Protein AF-A0A949BKX8-F1 (afdb_monomer)

pLDDT: mean 78.56, std 20.04, range [38.5, 97.44]

Solvent-accessible surface area (backbone atoms only — not comparable to full-atom values): 6528 Å² total; per-residue (Å²): 137,88,88,82,89,83,88,87,82,89,77,82,84,88,69,81,81,71,75,83,69,77,63,70,63,66,54,53,51,52,52,52,54,50,51,43,50,53,50,46,52,52,52,55,65,48,50,59,60,52,52,51,51,48,52,52,46,52,53,52,50,75,75,47,60,88,86,38,70,68,39,55,57,45,52,54,49,47,51,51,51,50,54,50,52,51,50,49,53,51,50,49,53,49,44,53,51,51,52,50,56,53,54,64,77,72,107

Mean predicted aligned error: 13.25 Å

Radius of gyration: 32.04 Å; Cα contacts (8 Å, |Δi|>4): 34; chains: 1; bounding box: 101×28×71 Å

Foldseek 3Di:
DDDDDDDDDDDDPPDDPPPPDPPPPVVVLVVVLVVLVVQLVVLVVVVVVLVVVLVVLVVVLVVDDPPDPVNVVSVVVNVVSVVVNVVSVVSNVVSVVVNVVSVVVVD

Nearest PDB structures (foldseek):
  5wkq-assembly1_A  TM=8.638E-01  e=2.095E+00  Shigella flexneri
  3u0c-assembly2_B  TM=9.020E-01  e=4.186E+00  Shigella flexneri
  3u0c-assembly1_A  TM=8.805E-01  e=5.735E+00  Shigella flexneri
  2f1m-assembly1_B  TM=5.293E-01  e=1.734E+00  Escherichia coli

Structure (mmCIF, N/CA/C/O backbone):
data_AF-A0A949BKX8-F1
#
_entry.id   AF-A0A949BKX8-F1
#
loop_
_atom_site.group_PDB
_atom_site.id
_atom_site.type_symbol
_atom_site.label_atom_id
_atom_site.label_alt_id
_atom_site.label_comp_id
_atom_site.label_asym_id
_atom_site.label_entity_id
_atom_site.label_seq_id
_atom_site.pdbx_PDB_ins_code
_atom_site.Cartn_x
_atom_site.Cartn_y
_atom_site.Cartn_z
_atom_site.occupancy
_atom_site.B_iso_or_equiv
_atom_site.auth_seq_id
_atom_site.auth_comp_id
_atom_site.auth_asym_id
_atom_site.auth_atom_id
_atom_site.pdbx_PDB_model_num
ATOM 1 N N . MET A 1 1 ? 84.417 -21.335 -46.058 1.00 39.47 1 MET A N 1
ATOM 2 C CA . MET A 1 1 ? 84.850 -19.997 -45.605 1.00 39.47 1 MET A CA 1
ATOM 3 C C . MET A 1 1 ? 83.592 -19.205 -45.277 1.00 39.47 1 MET A C 1
ATOM 5 O O . MET A 1 1 ? 82.758 -19.015 -46.148 1.00 39.47 1 MET A O 1
ATOM 9 N N . ILE A 1 2 ? 83.392 -18.921 -43.992 1.00 40.31 2 ILE A N 1
ATOM 10 C CA . ILE A 1 2 ? 82.218 -18.261 -43.401 1.00 40.31 2 ILE A CA 1
ATOM 11 C C . ILE A 1 2 ? 82.345 -16.751 -43.614 1.00 40.31 2 ILE A C 1
ATOM 13 O O . ILE A 1 2 ? 83.438 -16.252 -43.380 1.00 40.31 2 ILE A O 1
ATOM 17 N N . GLN A 1 3 ? 81.254 -16.040 -43.928 1.00 39.03 3 GLN A N 1
ATOM 18 C CA . GLN A 1 3 ? 80.877 -14.792 -43.244 1.00 39.03 3 GLN A CA 1
ATOM 19 C C . GLN A 1 3 ? 79.357 -14.587 -43.278 1.00 39.03 3 GLN A C 1
ATOM 21 O O . GLN A 1 3 ? 78.656 -15.031 -44.181 1.00 39.03 3 GLN A O 1
ATOM 26 N N . SER A 1 4 ? 78.874 -13.994 -42.194 1.00 38.50 4 SER A N 1
ATOM 27 C CA . SER A 1 4 ? 77.528 -14.052 -41.636 1.00 38.50 4 SER A CA 1
ATOM 28 C C . SER A 1 4 ? 76.973 -12.630 -41.475 1.00 38.50 4 SER A C 1
ATOM 30 O O . SER A 1 4 ? 77.754 -11.686 -41.405 1.00 38.50 4 SER A O 1
ATOM 32 N N . LYS A 1 5 ? 75.650 -12.540 -41.269 1.00 43.62 5 LYS A N 1
ATOM 33 C CA . LYS A 1 5 ? 74.840 -11.401 -40.766 1.00 43.62 5 LYS A CA 1
ATOM 34 C C . LYS A 1 5 ? 74.343 -10.334 -41.756 1.00 43.62 5 LYS A C 1
ATOM 36 O O . LYS A 1 5 ? 75.061 -9.410 -42.104 1.00 43.62 5 LYS A O 1
ATOM 41 N N . ALA A 1 6 ? 73.033 -10.385 -42.013 1.00 44.84 6 ALA A N 1
ATOM 42 C CA . ALA A 1 6 ? 72.024 -9.398 -41.567 1.00 44.84 6 ALA A CA 1
ATOM 43 C C . ALA A 1 6 ? 70.631 -9.909 -42.021 1.00 44.84 6 ALA A C 1
ATOM 45 O O . ALA A 1 6 ? 70.345 -9.946 -43.209 1.00 44.84 6 ALA A O 1
ATOM 46 N N . LEU A 1 7 ? 69.868 -10.639 -41.199 1.00 40.56 7 LEU A N 1
ATOM 47 C CA . LEU A 1 7 ? 68.849 -10.168 -40.240 1.00 40.56 7 LEU A CA 1
ATOM 48 C C . LEU A 1 7 ? 67.780 -9.194 -40.806 1.00 40.56 7 LEU A C 1
ATOM 50 O O . LEU A 1 7 ? 67.998 -7.994 -40.881 1.00 40.56 7 LEU A O 1
ATOM 54 N N . ILE A 1 8 ? 66.581 -9.773 -40.996 1.00 40.75 8 ILE A N 1
ATOM 55 C CA . ILE A 1 8 ? 65.268 -9.341 -40.459 1.00 40.75 8 ILE A CA 1
ATOM 56 C C . ILE A 1 8 ? 64.247 -8.643 -41.391 1.00 40.75 8 ILE A C 1
ATOM 58 O O . ILE A 1 8 ? 64.406 -7.517 -41.838 1.00 40.75 8 ILE A O 1
ATOM 62 N N . SER A 1 9 ? 63.088 -9.321 -41.453 1.00 41.03 9 SER A N 1
ATOM 63 C CA . SER A 1 9 ? 61.705 -8.810 -41.478 1.00 41.03 9 SER A CA 1
ATOM 64 C C . SER A 1 9 ? 61.126 -8.247 -42.773 1.00 41.03 9 SER A C 1
ATOM 66 O O . SER A 1 9 ? 61.157 -7.045 -43.024 1.00 41.03 9 SER A O 1
ATOM 68 N N . LYS A 1 10 ? 60.320 -9.089 -43.429 1.00 45.62 10 LYS A N 1
ATOM 69 C CA . LYS A 1 10 ? 58.981 -8.680 -43.879 1.00 45.62 10 LYS A CA 1
ATOM 70 C C . LYS A 1 10 ? 57.954 -9.723 -43.437 1.00 45.62 10 LYS A C 1
ATOM 72 O O . LYS A 1 10 ? 57.469 -10.515 -44.236 1.00 45.62 10 LYS A O 1
ATOM 77 N N . VAL A 1 11 ? 57.666 -9.745 -42.133 1.00 46.12 11 VAL A N 1
ATOM 78 C CA . VAL A 1 11 ? 56.462 -10.401 -41.612 1.00 46.12 11 VAL A CA 1
ATOM 79 C C . VAL A 1 11 ? 55.317 -9.394 -41.689 1.00 46.12 11 VAL A C 1
ATOM 81 O O . VAL A 1 11 ? 55.389 -8.288 -41.163 1.00 46.12 11 VAL A O 1
ATOM 84 N N . ASN A 1 12 ? 54.298 -9.817 -42.418 1.00 50.19 12 ASN A N 1
ATOM 85 C CA . ASN A 1 12 ? 52.990 -9.222 -42.638 1.00 50.19 12 ASN A CA 1
ATOM 86 C C . ASN A 1 12 ? 52.363 -8.581 -41.370 1.00 50.19 12 ASN A C 1
ATOM 88 O O . ASN A 1 12 ? 52.218 -9.290 -40.372 1.00 50.19 12 ASN A O 1
ATOM 92 N N . PRO A 1 13 ? 51.933 -7.300 -41.382 1.00 44.53 13 PRO A N 1
ATOM 93 C CA . PRO A 1 13 ? 51.189 -6.706 -40.279 1.00 44.53 13 PRO A CA 1
ATOM 94 C C . PRO A 1 13 ? 49.684 -6.593 -40.576 1.00 44.53 13 PRO A C 1
ATOM 96 O O . PRO A 1 13 ? 49.048 -5.634 -40.154 1.00 44.53 13 PRO A O 1
ATOM 99 N N . GLU A 1 14 ? 49.067 -7.568 -41.245 1.00 43.44 14 GLU A N 1
ATOM 100 C CA . GLU A 1 14 ? 47.616 -7.770 -41.130 1.00 43.44 14 GLU A CA 1
ATOM 101 C C . GLU A 1 14 ? 47.304 -8.701 -39.954 1.00 43.44 14 GLU A C 1
ATOM 103 O O . GLU A 1 14 ? 46.944 -9.864 -40.119 1.00 43.44 14 GLU A O 1
ATOM 108 N N . ASN A 1 15 ? 47.457 -8.211 -38.723 1.00 45.09 15 ASN A N 1
ATOM 109 C CA . ASN A 1 15 ? 46.886 -8.916 -37.580 1.00 45.09 15 ASN A CA 1
ATOM 110 C C . ASN A 1 15 ? 46.347 -7.948 -36.526 1.00 45.09 15 ASN A C 1
ATOM 112 O O . ASN A 1 15 ? 47.054 -7.463 -35.647 1.00 45.09 15 ASN A O 1
ATOM 116 N N . LYS A 1 16 ? 45.044 -7.682 -36.667 1.00 47.22 16 LYS A N 1
ATOM 117 C CA . LYS A 1 16 ? 44.062 -7.484 -35.594 1.00 47.22 16 LYS A CA 1
ATOM 118 C C . LYS A 1 16 ? 44.603 -6.802 -34.334 1.00 47.22 16 LYS A C 1
ATOM 120 O O . LYS A 1 16 ? 44.707 -7.418 -33.273 1.00 47.22 16 LYS A O 1
ATOM 125 N N . ARG A 1 17 ? 44.739 -5.475 -34.384 1.00 42.91 17 ARG A N 1
ATOM 126 C CA . ARG A 1 17 ? 44.441 -4.669 -33.194 1.00 42.91 17 ARG A CA 1
ATOM 127 C C . ARG A 1 17 ? 42.938 -4.772 -32.943 1.00 42.91 17 ARG A C 1
ATOM 129 O O . ARG A 1 17 ? 42.164 -3.939 -33.399 1.00 42.91 17 ARG A O 1
ATOM 136 N N . LYS A 1 18 ? 42.523 -5.837 -32.246 1.00 47.88 18 LYS A N 1
ATOM 137 C CA . LYS A 1 18 ? 41.252 -5.841 -31.522 1.00 47.88 18 LYS A CA 1
ATOM 138 C C . LYS A 1 18 ? 41.299 -4.618 -30.618 1.00 47.88 18 LYS A C 1
ATOM 140 O O . LYS A 1 18 ? 42.096 -4.560 -29.687 1.00 47.88 18 LYS A O 1
ATOM 145 N N . SER A 1 19 ? 40.497 -3.624 -30.967 1.00 46.62 19 SER A N 1
ATOM 146 C CA . SER A 1 19 ? 40.165 -2.503 -30.109 1.00 46.62 19 SER A CA 1
ATOM 147 C C . SER A 1 19 ? 39.847 -3.048 -28.720 1.00 46.62 19 SER A C 1
ATOM 149 O O . SER A 1 19 ? 38.918 -3.846 -28.569 1.00 46.62 19 SER A O 1
ATOM 151 N N . ASN A 1 20 ? 40.628 -2.639 -27.722 1.00 46.88 20 ASN A N 1
ATOM 152 C CA . ASN A 1 20 ? 40.247 -2.754 -26.323 1.00 46.88 20 ASN A CA 1
ATOM 153 C C . ASN A 1 20 ? 38.990 -1.901 -26.137 1.00 46.88 20 ASN A C 1
ATOM 155 O O . ASN A 1 20 ? 39.065 -0.714 -25.833 1.00 46.88 20 ASN A O 1
ATOM 159 N N . VAL A 1 21 ? 37.828 -2.499 -26.399 1.00 51.91 21 VAL A N 1
ATOM 160 C CA . VAL A 1 21 ? 36.541 -1.930 -26.027 1.00 51.91 21 VAL A CA 1
ATOM 161 C C . VAL A 1 21 ? 36.516 -1.946 -24.508 1.00 51.91 21 VAL A C 1
ATOM 163 O O . VAL A 1 21 ? 36.620 -3.001 -23.883 1.00 51.91 21 VAL A O 1
ATOM 166 N N . SER A 1 22 ? 36.434 -0.756 -23.931 1.00 48.06 22 SER A N 1
ATOM 167 C CA . SER A 1 22 ? 36.252 -0.478 -22.514 1.00 48.06 22 SER A CA 1
ATOM 168 C C . SER A 1 22 ? 35.041 -1.243 -21.963 1.00 48.06 22 SER A C 1
ATOM 170 O O . SER A 1 22 ? 33.909 -0.769 -21.934 1.00 48.06 22 SER A O 1
ATOM 172 N N . SER A 1 23 ? 35.277 -2.462 -21.484 1.00 52.19 23 SER A N 1
ATOM 173 C CA . SER A 1 23 ? 34.261 -3.340 -20.892 1.00 52.19 23 SER A CA 1
ATOM 174 C C . SER A 1 23 ? 33.768 -2.868 -19.514 1.00 52.19 23 SER A C 1
ATOM 176 O O . SER A 1 23 ? 32.823 -3.441 -18.974 1.00 52.19 23 SER A O 1
ATOM 178 N N . GLY A 1 24 ? 34.352 -1.797 -18.959 1.00 49.97 24 GLY A N 1
ATOM 179 C CA . GLY A 1 24 ? 34.021 -1.263 -17.633 1.00 49.97 24 GLY A CA 1
ATOM 180 C C . GLY A 1 24 ? 32.612 -0.665 -17.511 1.00 49.97 24 GLY A C 1
ATOM 181 O O . GLY A 1 24 ? 31.956 -0.869 -16.492 1.00 49.97 24 GLY A O 1
ATOM 182 N N . GLY A 1 25 ? 32.104 0.008 -18.552 1.00 58.19 25 GLY A N 1
ATOM 183 C CA . GLY A 1 25 ? 30.799 0.690 -18.498 1.00 58.19 25 GLY A CA 1
ATOM 184 C C . GLY A 1 25 ? 29.589 -0.248 -18.606 1.00 58.19 25 GLY A C 1
ATOM 185 O O . GLY A 1 25 ? 28.591 -0.084 -17.905 1.00 58.19 25 GLY A O 1
ATOM 186 N N . THR A 1 26 ? 29.679 -1.296 -19.432 1.00 64.69 26 THR A N 1
ATOM 187 C CA . THR A 1 26 ? 28.536 -2.195 -19.703 1.00 64.69 26 THR A CA 1
ATOM 188 C C . THR A 1 26 ? 28.274 -3.205 -18.581 1.00 64.69 26 THR A C 1
ATOM 190 O O . THR A 1 26 ? 27.148 -3.688 -18.429 1.00 64.69 26 THR A O 1
ATOM 193 N N . GLY A 1 27 ? 29.299 -3.539 -17.789 1.00 71.50 27 GLY A N 1
ATOM 194 C CA . GLY A 1 27 ? 29.176 -4.415 -16.621 1.00 71.50 27 GLY A CA 1
ATOM 195 C C . GLY A 1 27 ? 28.480 -3.723 -15.448 1.00 71.50 27 GLY A C 1
ATOM 196 O O . GLY A 1 27 ? 27.551 -4.281 -14.863 1.00 71.50 27 GLY A O 1
ATOM 197 N N . GLN A 1 28 ? 28.873 -2.480 -15.153 1.00 72.25 28 GLN A N 1
ATOM 198 C CA . GLN A 1 28 ? 28.247 -1.674 -14.101 1.00 72.25 28 GLN A CA 1
ATOM 199 C C . GLN A 1 28 ? 26.783 -1.363 -14.429 1.00 72.25 28 GLN A C 1
ATOM 201 O O . GLN A 1 28 ? 25.912 -1.567 -13.585 1.00 72.25 28 GLN A O 1
ATOM 206 N N . TYR A 1 29 ? 26.492 -0.985 -15.676 1.00 72.56 29 TYR A N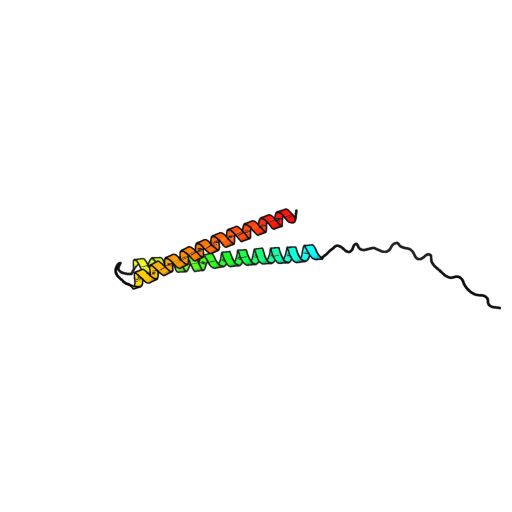 1
ATOM 207 C CA . TYR A 1 29 ? 25.126 -0.733 -16.129 1.00 72.56 29 TYR A CA 1
ATOM 208 C C . TYR A 1 29 ? 24.217 -1.967 -15.998 1.00 72.56 29 TYR A C 1
ATOM 210 O O . TYR A 1 29 ? 23.115 -1.878 -15.455 1.00 72.56 29 TYR A O 1
ATOM 218 N N . ARG A 1 30 ? 24.688 -3.152 -16.418 1.00 77.75 30 ARG A N 1
ATOM 219 C CA . ARG A 1 30 ? 23.930 -4.406 -16.249 1.00 77.75 30 ARG A CA 1
ATOM 220 C C . ARG A 1 30 ? 23.641 -4.718 -14.785 1.00 77.75 30 ARG A C 1
ATOM 222 O O . ARG A 1 30 ? 22.525 -5.123 -14.466 1.00 77.75 30 ARG A O 1
ATOM 229 N N . ARG A 1 31 ? 24.618 -4.499 -13.901 1.00 80.19 31 ARG A N 1
ATOM 230 C CA . ARG A 1 31 ? 24.442 -4.704 -12.461 1.00 80.19 31 ARG A CA 1
ATOM 231 C C . ARG A 1 31 ? 23.389 -3.755 -11.892 1.00 80.19 31 ARG A C 1
ATOM 233 O O . ARG A 1 31 ? 22.487 -4.211 -11.199 1.00 80.19 31 ARG A O 1
ATOM 240 N N . ILE A 1 32 ? 23.441 -2.471 -12.233 1.00 78.75 32 ILE A N 1
ATOM 241 C CA . ILE A 1 32 ? 22.467 -1.489 -11.742 1.00 78.75 32 ILE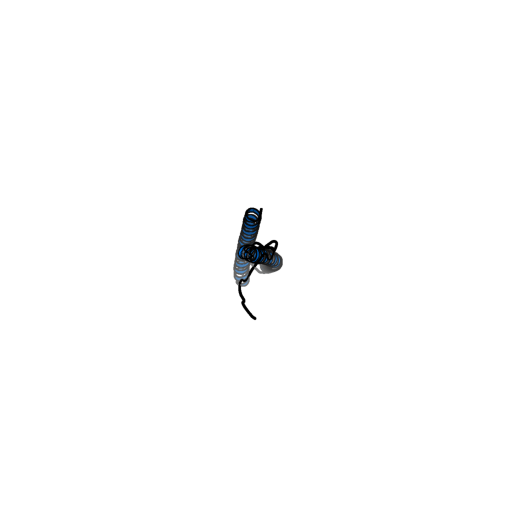 A CA 1
ATOM 242 C C . ILE A 1 32 ? 21.057 -1.794 -12.268 1.00 78.75 32 ILE A C 1
ATOM 244 O O . ILE A 1 32 ? 20.110 -1.829 -11.486 1.00 78.75 32 ILE A O 1
ATOM 248 N N . LYS A 1 33 ? 20.919 -2.137 -13.554 1.00 77.44 33 LYS A N 1
ATOM 249 C CA . LYS A 1 33 ? 19.639 -2.577 -14.130 1.00 77.44 33 LYS A CA 1
ATOM 250 C C . LYS A 1 33 ? 19.084 -3.820 -13.425 1.00 77.44 33 LYS A C 1
ATOM 252 O O . LYS A 1 33 ? 17.885 -3.890 -13.168 1.00 77.44 33 LYS A O 1
ATOM 257 N N . SER A 1 34 ? 19.942 -4.785 -13.078 1.00 82.25 34 SER A N 1
ATOM 258 C CA . SER A 1 34 ? 19.524 -5.972 -12.319 1.00 82.25 34 SER A CA 1
ATOM 259 C C . SER A 1 34 ? 19.034 -5.622 -10.910 1.00 82.25 34 SER A C 1
ATOM 261 O O . SER A 1 34 ? 17.997 -6.127 -10.494 1.00 82.25 34 SER A O 1
ATOM 263 N N . ILE A 1 35 ? 19.706 -4.695 -10.216 1.00 82.38 35 ILE A N 1
ATOM 264 C CA . ILE A 1 35 ? 19.295 -4.210 -8.889 1.00 82.38 35 ILE A CA 1
ATOM 265 C C . ILE A 1 35 ? 17.956 -3.470 -8.968 1.00 82.38 35 ILE A C 1
ATOM 267 O O . ILE A 1 35 ? 17.102 -3.677 -8.109 1.00 82.38 35 ILE A O 1
ATOM 271 N N . GLY A 1 36 ? 17.743 -2.652 -10.005 1.00 82.62 36 GLY A N 1
ATOM 272 C CA . GLY A 1 36 ? 16.474 -1.953 -10.227 1.00 82.62 36 GLY A CA 1
ATOM 273 C C . GLY A 1 36 ? 15.307 -2.919 -10.437 1.00 82.62 36 GLY A C 1
ATOM 274 O O . GLY A 1 36 ? 14.251 -2.752 -9.825 1.00 82.62 36 GLY A O 1
ATOM 275 N N . LYS A 1 37 ? 15.522 -3.979 -11.228 1.00 84.00 37 LYS A N 1
ATOM 276 C CA . LYS A 1 37 ? 14.518 -5.030 -11.428 1.00 84.00 37 LYS A CA 1
ATOM 277 C C . LYS A 1 37 ? 14.201 -5.769 -10.126 1.00 84.00 37 LYS A C 1
ATOM 279 O O . LYS A 1 37 ? 13.042 -5.816 -9.740 1.00 84.00 37 LYS A O 1
ATOM 284 N N . ILE A 1 38 ? 15.225 -6.251 -9.417 1.00 86.50 38 ILE A N 1
ATOM 285 C CA . ILE A 1 38 ? 15.053 -6.953 -8.133 1.00 86.50 38 ILE A CA 1
ATOM 286 C C . ILE A 1 38 ? 14.316 -6.069 -7.119 1.00 86.50 38 ILE A C 1
ATOM 288 O O . ILE A 1 38 ? 13.420 -6.540 -6.430 1.00 86.50 38 ILE A O 1
ATOM 292 N N . SER A 1 39 ? 14.664 -4.782 -7.047 1.00 86.00 39 SER A N 1
ATOM 293 C CA . SER A 1 39 ? 13.990 -3.830 -6.157 1.00 86.00 39 SER A CA 1
ATOM 294 C C . SER A 1 39 ? 12.510 -3.681 -6.503 1.00 86.00 39 SER A C 1
ATOM 296 O O . SER A 1 39 ? 11.679 -3.667 -5.605 1.00 86.00 39 SER A O 1
ATOM 298 N N . THR A 1 40 ? 12.177 -3.587 -7.793 1.00 87.06 40 THR A N 1
ATOM 299 C CA . THR A 1 40 ? 10.788 -3.439 -8.252 1.00 87.06 40 THR A CA 1
ATOM 300 C C . THR A 1 40 ? 9.967 -4.686 -7.939 1.00 87.06 40 THR A C 1
ATOM 302 O O . THR A 1 40 ? 8.865 -4.559 -7.411 1.00 87.06 40 THR A O 1
ATOM 305 N N . ASP A 1 41 ? 10.527 -5.870 -8.198 1.00 89.31 41 ASP A N 1
ATOM 306 C CA . ASP A 1 41 ? 9.882 -7.150 -7.897 1.00 89.31 41 ASP A CA 1
ATOM 307 C C . ASP A 1 41 ? 9.633 -7.275 -6.380 1.00 89.31 41 ASP A C 1
ATOM 309 O O . ASP A 1 41 ? 8.508 -7.519 -5.955 1.00 89.31 41 ASP A O 1
ATOM 313 N N . LEU A 1 42 ? 10.637 -6.961 -5.549 1.00 90.06 42 LEU A N 1
ATOM 314 C CA . LEU A 1 42 ? 10.517 -7.000 -4.087 1.00 90.06 42 LEU A CA 1
ATOM 315 C C . LEU A 1 42 ? 9.489 -5.995 -3.548 1.00 90.06 42 LEU A C 1
ATOM 317 O O . LEU A 1 42 ? 8.733 -6.312 -2.634 1.00 90.06 42 LEU A O 1
ATOM 321 N N . ILE A 1 43 ? 9.435 -4.780 -4.102 1.00 90.75 43 ILE A N 1
ATOM 322 C CA . ILE A 1 43 ? 8.406 -3.798 -3.732 1.00 90.75 43 ILE A CA 1
ATOM 323 C C . ILE A 1 43 ? 7.014 -4.309 -4.132 1.00 90.75 43 ILE A C 1
ATOM 325 O O . ILE A 1 43 ? 6.070 -4.164 -3.355 1.00 90.75 43 ILE A O 1
ATOM 329 N N . GLY A 1 44 ? 6.900 -4.933 -5.308 1.00 90.31 44 GLY A N 1
ATOM 330 C CA . GLY A 1 44 ? 5.696 -5.614 -5.783 1.00 90.31 44 GLY A CA 1
ATOM 331 C C . GLY A 1 44 ? 5.193 -6.660 -4.789 1.00 90.31 44 GLY A C 1
ATOM 332 O O . GLY A 1 44 ? 4.051 -6.579 -4.335 1.00 90.31 44 GLY A O 1
ATOM 333 N N . ASP A 1 45 ? 6.076 -7.574 -4.391 1.00 94.25 45 ASP A N 1
ATOM 334 C CA . ASP A 1 45 ? 5.777 -8.676 -3.470 1.00 94.25 45 ASP A CA 1
ATOM 335 C C . ASP A 1 45 ? 5.355 -8.192 -2.074 1.00 94.25 45 ASP A C 1
ATOM 337 O O . ASP A 1 45 ? 4.602 -8.873 -1.379 1.00 94.25 45 ASP A O 1
ATOM 341 N N . MET A 1 46 ? 5.793 -6.999 -1.661 1.00 94.38 46 MET A N 1
ATOM 342 C CA . MET A 1 46 ? 5.446 -6.412 -0.364 1.00 94.38 46 MET A CA 1
ATOM 343 C C . MET A 1 46 ? 4.045 -5.785 -0.318 1.00 94.38 46 MET A C 1
ATOM 345 O O . MET A 1 46 ? 3.483 -5.649 0.772 1.00 94.38 46 MET A O 1
ATOM 349 N N . TYR A 1 47 ? 3.440 -5.422 -1.455 1.00 92.06 47 TYR A N 1
ATOM 350 C CA . TYR A 1 47 ? 2.106 -4.806 -1.456 1.00 92.06 47 TYR A CA 1
ATOM 351 C C . TYR A 1 47 ? 1.022 -5.754 -0.936 1.00 92.06 47 TYR A C 1
ATOM 353 O O . TYR A 1 47 ? 0.207 -5.362 -0.101 1.00 92.06 47 TYR A O 1
ATOM 361 N N . THR A 1 48 ? 1.022 -7.004 -1.399 1.00 93.38 48 THR A N 1
ATOM 362 C CA . THR A 1 48 ? 0.019 -8.012 -1.028 1.00 93.38 48 THR A CA 1
ATOM 363 C C . THR A 1 48 ? -0.032 -8.314 0.477 1.00 93.38 48 THR A C 1
ATOM 365 O O . THR A 1 48 ? -1.130 -8.278 1.043 1.00 93.38 48 THR A O 1
ATOM 368 N N . PRO A 1 49 ? 1.088 -8.594 1.175 1.00 95.94 49 PRO A N 1
ATOM 369 C CA . PRO A 1 49 ? 1.051 -8.847 2.613 1.00 95.94 49 PRO A CA 1
ATOM 370 C C . PRO A 1 49 ? 0.643 -7.605 3.413 1.00 95.94 49 PRO A C 1
ATOM 372 O O . PRO A 1 49 ? -0.131 -7.731 4.360 1.00 95.94 49 PRO A O 1
ATOM 375 N N . ILE A 1 50 ? 1.084 -6.405 3.024 1.00 95.56 50 ILE A N 1
ATOM 376 C CA . ILE A 1 50 ? 0.694 -5.154 3.698 1.00 95.56 50 ILE A CA 1
ATOM 377 C C . ILE A 1 50 ? -0.806 -4.895 3.575 1.00 95.56 50 ILE A C 1
ATOM 379 O O . ILE A 1 50 ? -1.453 -4.554 4.567 1.00 95.56 50 ILE A O 1
ATOM 383 N N . ASP A 1 51 ? -1.370 -5.097 2.384 1.00 94.06 51 ASP A N 1
ATOM 384 C CA . ASP A 1 51 ? -2.809 -4.965 2.169 1.00 94.06 51 ASP A CA 1
ATOM 385 C C . ASP A 1 51 ? -3.598 -5.997 2.989 1.00 94.06 51 ASP A C 1
ATOM 387 O O . ASP A 1 51 ? -4.562 -5.657 3.679 1.00 94.06 51 ASP A O 1
ATOM 391 N N . SER A 1 52 ? -3.120 -7.244 3.011 1.00 96.50 52 SER A N 1
ATOM 392 C CA . SER A 1 52 ? -3.723 -8.324 3.797 1.00 96.50 52 SER A CA 1
ATOM 393 C C . SER A 1 52 ? -3.746 -7.993 5.293 1.00 96.50 52 SER A C 1
ATOM 395 O O . SER A 1 52 ? -4.792 -8.097 5.936 1.00 96.50 52 SER A O 1
ATOM 397 N N . VAL A 1 53 ? -2.623 -7.528 5.851 1.00 96.94 53 VAL A N 1
ATOM 398 C CA . VAL A 1 53 ? -2.532 -7.114 7.261 1.00 96.94 53 VAL A CA 1
ATOM 399 C C . VAL A 1 53 ? -3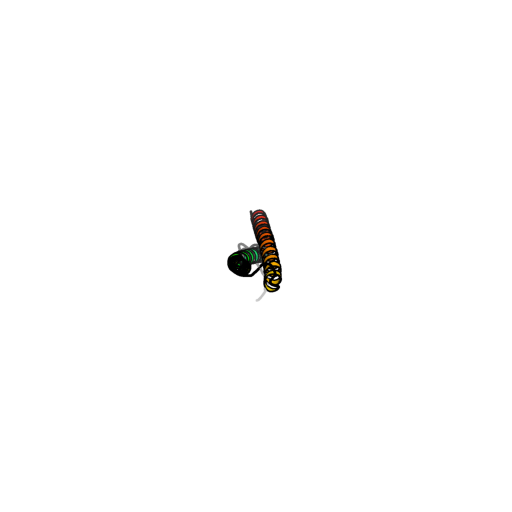.464 -5.936 7.546 1.00 96.94 53 VAL A C 1
ATOM 401 O O . VAL A 1 53 ? -4.210 -5.973 8.523 1.00 96.94 53 VAL A O 1
ATOM 404 N N . ASN A 1 54 ? -3.491 -4.917 6.681 1.00 96.19 54 ASN A N 1
ATOM 405 C CA . ASN A 1 54 ? -4.408 -3.786 6.826 1.00 96.19 54 ASN A CA 1
ATOM 406 C C . ASN A 1 54 ? -5.875 -4.249 6.858 1.00 96.19 54 ASN A C 1
ATOM 408 O O . ASN A 1 54 ? -6.660 -3.784 7.685 1.00 96.19 54 ASN A O 1
ATOM 412 N N . ARG A 1 55 ? -6.253 -5.197 5.992 1.00 96.31 55 ARG A N 1
ATOM 413 C CA . ARG A 1 55 ? -7.602 -5.773 5.964 1.00 96.31 55 ARG A CA 1
ATOM 414 C C . ARG A 1 55 ? -7.945 -6.491 7.269 1.00 96.31 55 ARG A C 1
ATOM 416 O O . ARG A 1 55 ? -9.019 -6.242 7.813 1.00 96.31 55 ARG A O 1
ATOM 423 N N . PHE A 1 56 ? -7.045 -7.319 7.799 1.00 97.12 56 PHE A N 1
ATOM 424 C CA . PHE A 1 56 ? -7.262 -7.994 9.083 1.00 97.12 56 PHE A CA 1
ATOM 425 C C . PHE A 1 56 ? -7.357 -7.017 10.256 1.00 97.12 56 PHE A C 1
ATOM 427 O O . PHE A 1 56 ? -8.239 -7.173 11.097 1.00 97.12 56 PHE A O 1
ATOM 434 N N . ILE A 1 57 ? -6.528 -5.969 10.285 1.00 96.81 57 ILE A N 1
ATOM 435 C CA . ILE A 1 57 ? -6.617 -4.920 11.309 1.00 96.81 57 ILE A CA 1
ATOM 436 C C . ILE A 1 57 ? -7.971 -4.206 11.237 1.00 96.81 57 ILE A C 1
ATOM 438 O O . ILE A 1 57 ? -8.605 -3.986 12.266 1.0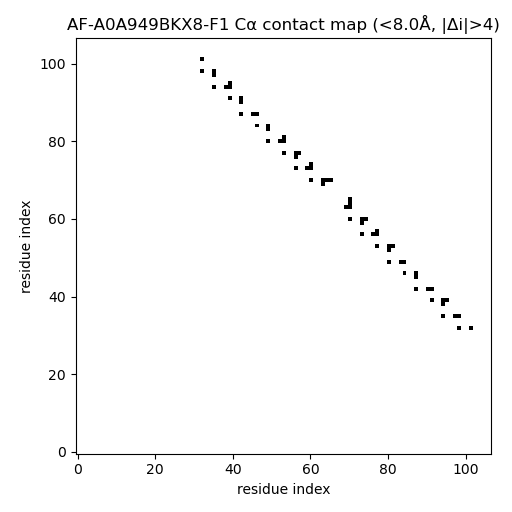0 96.81 57 ILE A O 1
ATOM 442 N N . ASN A 1 58 ? -8.449 -3.872 10.035 1.00 95.50 58 ASN A N 1
ATOM 443 C CA . ASN A 1 58 ? -9.761 -3.244 9.871 1.00 95.50 58 ASN A CA 1
ATOM 444 C C . ASN A 1 58 ? -10.889 -4.143 10.386 1.00 95.50 58 ASN A C 1
ATOM 446 O O . ASN A 1 58 ? -11.746 -3.667 11.125 1.00 95.50 58 ASN A O 1
ATOM 450 N N . LEU A 1 59 ? -10.863 -5.434 10.046 1.00 96.25 59 LEU A N 1
ATOM 451 C CA . LEU A 1 59 ? -11.833 -6.403 10.561 1.00 96.25 59 LEU A CA 1
ATOM 452 C C . LEU A 1 59 ? -11.783 -6.484 12.091 1.00 96.25 59 LEU A C 1
ATOM 454 O O . LEU A 1 59 ? -12.827 -6.408 12.729 1.00 96.25 59 LEU A O 1
ATOM 458 N N . ALA A 1 60 ? -10.588 -6.547 12.681 1.00 95.44 60 ALA A N 1
ATOM 459 C CA . ALA A 1 60 ? -10.426 -6.574 14.131 1.00 95.44 60 ALA A CA 1
ATOM 460 C C . ALA A 1 60 ? -11.013 -5.318 14.800 1.00 95.44 60 ALA A C 1
ATOM 462 O O . ALA A 1 60 ? -11.765 -5.432 15.766 1.00 95.44 60 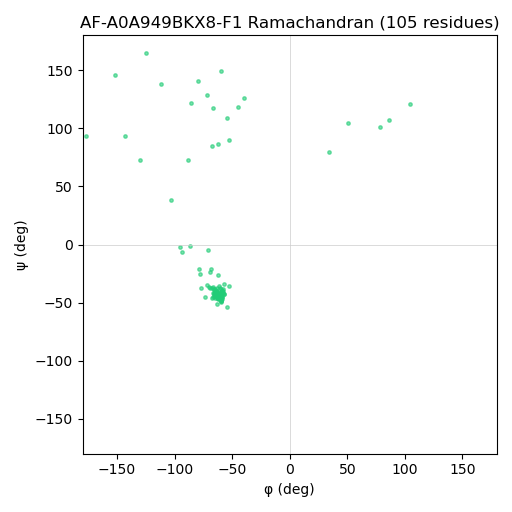ALA A O 1
ATOM 463 N N . ILE A 1 61 ? -10.756 -4.125 14.249 1.00 95.31 61 ILE A N 1
ATOM 464 C CA . ILE A 1 61 ? -11.320 -2.861 14.756 1.00 95.31 61 ILE A CA 1
ATOM 465 C C . ILE A 1 61 ? -12.853 -2.881 14.724 1.00 95.31 61 ILE A C 1
ATOM 467 O O . ILE A 1 61 ? -13.476 -2.384 15.657 1.00 95.31 61 ILE A O 1
ATOM 471 N N . HIS A 1 62 ? -13.466 -3.462 13.687 1.00 94.06 62 HIS A N 1
ATOM 472 C CA . HIS A 1 62 ? -14.926 -3.566 13.582 1.00 94.06 62 HIS A CA 1
ATOM 473 C C . HIS A 1 62 ? -15.555 -4.515 14.611 1.00 94.06 62 HIS A C 1
ATOM 475 O O . HIS A 1 62 ? -16.744 -4.399 14.887 1.00 94.06 62 HIS A O 1
ATOM 481 N N . THR A 1 63 ? -14.780 -5.445 15.174 1.00 93.94 63 THR A N 1
ATOM 482 C CA . THR A 1 63 ? -15.270 -6.431 16.155 1.00 93.94 63 THR A CA 1
ATOM 483 C C . THR A 1 63 ? -15.094 -6.006 17.612 1.00 93.94 63 THR A C 1
ATOM 485 O O . THR A 1 63 ? -15.559 -6.703 18.510 1.00 93.94 63 THR A O 1
ATOM 488 N N . ILE A 1 64 ? -14.414 -4.887 17.867 1.00 93.75 64 ILE A N 1
ATOM 489 C CA . ILE A 1 64 ? -14.023 -4.454 19.211 1.00 93.75 64 ILE A CA 1
ATOM 490 C C . ILE A 1 64 ? -14.798 -3.188 19.590 1.00 93.75 64 ILE A C 1
ATOM 492 O O . ILE A 1 64 ? -14.952 -2.280 18.775 1.00 93.75 64 ILE A O 1
ATOM 496 N N . GLY A 1 65 ? -15.266 -3.122 20.842 1.00 89.81 65 GLY A N 1
ATOM 497 C CA . GLY A 1 65 ? -15.960 -1.950 21.384 1.00 89.81 65 GLY A CA 1
ATOM 498 C C . GLY A 1 65 ? -15.100 -0.681 21.352 1.00 89.81 65 GLY A C 1
ATOM 499 O O . GLY A 1 65 ? -13.874 -0.748 21.450 1.00 89.81 65 GLY A O 1
ATOM 500 N N . GLU A 1 66 ? -15.739 0.482 21.209 1.00 85.44 66 GLU A N 1
ATOM 501 C CA . GLU A 1 66 ? -15.038 1.753 20.973 1.00 85.44 66 GLU A CA 1
ATOM 502 C C . GLU A 1 66 ? -14.089 2.155 22.109 1.00 85.44 66 GLU A C 1
ATOM 504 O O . GLU A 1 66 ? -12.990 2.639 21.831 1.00 85.44 66 GLU A O 1
ATOM 509 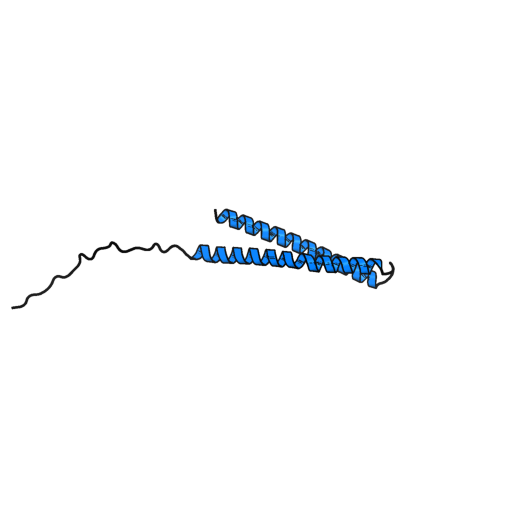N N . ASP A 1 67 ? -14.467 1.855 23.353 1.00 88.56 67 ASP A N 1
ATOM 510 C CA . ASP A 1 67 ? -13.710 2.197 24.564 1.00 88.56 67 ASP A CA 1
ATOM 511 C C . ASP A 1 67 ? -12.643 1.159 24.943 1.00 88.56 67 ASP A C 1
ATOM 513 O O . ASP A 1 67 ? -11.918 1.315 25.928 1.00 88.56 67 ASP A O 1
ATOM 517 N N . ALA A 1 68 ? -12.528 0.065 24.187 1.00 92.81 68 ALA A N 1
ATOM 518 C CA . ALA A 1 68 ? -11.561 -0.972 24.505 1.00 92.81 68 ALA A CA 1
ATOM 519 C C . ALA A 1 68 ? -10.135 -0.489 24.210 1.00 92.81 68 ALA A C 1
ATOM 521 O O . ALA A 1 68 ? -9.809 -0.109 23.084 1.00 92.81 68 ALA A O 1
ATOM 522 N N . GLN A 1 69 ? -9.237 -0.618 25.188 1.00 92.44 69 GLN A N 1
ATOM 523 C CA . GLN A 1 69 ? -7.814 -0.300 25.024 1.00 92.44 69 GLN A CA 1
ATOM 524 C C . GLN A 1 69 ? -7.183 -1.022 23.816 1.00 92.44 69 GLN A C 1
ATOM 526 O O . GLN A 1 69 ? -6.377 -0.446 23.088 1.00 92.44 69 GLN A O 1
ATOM 531 N N . THR A 1 70 ? -7.607 -2.257 23.530 1.00 93.38 70 THR A N 1
ATOM 532 C CA . THR A 1 70 ? -7.175 -3.026 22.351 1.00 93.38 70 THR A CA 1
ATOM 533 C C . THR A 1 70 ? -7.449 -2.296 21.036 1.00 93.38 70 THR A C 1
ATOM 535 O O . THR A 1 70 ? -6.650 -2.382 20.103 1.00 93.38 70 THR A O 1
ATOM 538 N N . ARG A 1 71 ? -8.543 -1.531 20.952 1.00 94.69 71 ARG A N 1
ATOM 539 C CA . ARG A 1 71 ? -8.877 -0.740 19.766 1.00 94.69 71 ARG A CA 1
ATOM 540 C C . ARG A 1 71 ? -7.851 0.360 19.519 1.00 94.69 71 ARG A C 1
ATOM 542 O O . ARG A 1 71 ? -7.490 0.584 18.367 1.00 94.69 71 ARG A O 1
ATOM 549 N N . HIS A 1 72 ? -7.340 0.996 20.574 1.00 94.06 72 HIS A N 1
ATOM 550 C CA . HIS A 1 72 ? -6.273 1.991 20.459 1.00 94.06 72 HIS A CA 1
ATOM 551 C C . HIS A 1 72 ? -5.013 1.381 19.832 1.00 94.06 72 HIS A C 1
ATOM 553 O O . HIS A 1 72 ? -4.507 1.901 18.839 1.00 94.06 72 HIS A O 1
ATOM 559 N N . PHE A 1 73 ? -4.564 0.222 20.327 1.00 95.31 73 PHE A N 1
ATOM 560 C CA . PHE A 1 73 ? -3.397 -0.473 19.769 1.00 95.31 73 PHE A CA 1
ATOM 561 C C . PHE A 1 73 ? -3.585 -0.863 18.297 1.00 95.31 73 PHE A C 1
ATOM 563 O O . PHE A 1 73 ? -2.655 -0.765 17.492 1.00 95.31 73 PHE A O 1
ATOM 570 N N . LEU A 1 74 ? -4.795 -1.275 17.910 1.00 96.38 74 LEU A N 1
ATOM 571 C CA . LEU A 1 74 ? -5.103 -1.591 16.515 1.00 96.38 74 LEU A CA 1
ATOM 572 C C . LEU A 1 74 ? -5.132 -0.348 15.621 1.00 96.38 74 LEU A C 1
ATOM 574 O O . LEU A 1 74 ? -4.694 -0.422 14.474 1.00 96.38 74 LEU A O 1
ATOM 578 N N . LEU A 1 75 ? -5.614 0.791 16.123 1.00 96.19 75 LEU A N 1
ATOM 579 C CA . LEU A 1 75 ? -5.583 2.058 15.392 1.00 96.19 75 LEU A CA 1
ATOM 580 C C . LEU A 1 75 ? -4.148 2.548 15.172 1.00 96.19 75 LEU A C 1
ATOM 582 O O . LEU A 1 75 ? -3.810 2.939 14.055 1.00 96.19 75 LEU A O 1
ATOM 586 N N . GLU A 1 76 ? -3.288 2.457 16.187 1.00 96.62 76 GLU A N 1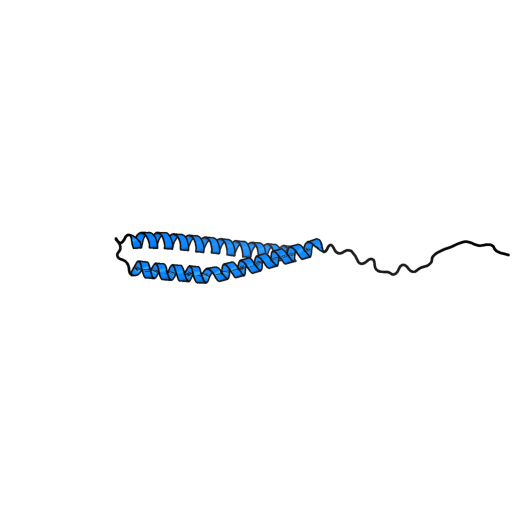
ATOM 587 C CA . GLU A 1 76 ? -1.859 2.756 16.039 1.00 96.62 76 GLU A CA 1
ATOM 588 C C . GLU A 1 76 ? -1.181 1.805 15.044 1.00 96.62 76 GLU A C 1
ATOM 590 O O . GLU A 1 76 ? -0.427 2.240 14.171 1.00 96.62 76 GLU A O 1
ATOM 595 N N . SER A 1 77 ? -1.511 0.512 15.103 1.00 96.75 77 SER A N 1
ATOM 596 C CA . SER A 1 77 ? -1.001 -0.488 14.156 1.00 96.75 77 SER A CA 1
ATOM 597 C C . SER A 1 77 ? -1.445 -0.186 12.720 1.00 96.75 77 SER A C 1
ATOM 599 O O . SER A 1 77 ? -0.633 -0.216 11.796 1.00 96.75 77 SER A O 1
ATOM 601 N N . LYS A 1 78 ? -2.722 0.170 12.522 1.00 96.56 78 LYS A N 1
ATOM 602 C CA . LYS A 1 78 ? -3.278 0.588 11.225 1.00 96.56 78 LYS A CA 1
ATOM 603 C C . LYS A 1 78 ? -2.531 1.790 10.656 1.00 96.56 78 LYS A C 1
ATOM 605 O O . LYS A 1 78 ? -2.244 1.827 9.460 1.00 96.56 78 LYS A O 1
ATOM 610 N N . GLU A 1 79 ? -2.207 2.759 11.503 1.00 97.44 79 GLU A N 1
ATOM 611 C CA . GLU A 1 79 ? -1.431 3.931 11.110 1.00 97.44 79 GLU A CA 1
ATOM 612 C C . GLU A 1 79 ? 0.002 3.559 10.701 1.00 97.44 79 GLU A C 1
ATOM 614 O O . GLU A 1 79 ? 0.498 4.029 9.676 1.00 97.44 79 GLU A O 1
ATOM 619 N N . GLY A 1 80 ? 0.652 2.648 11.432 1.00 97.19 80 GLY A N 1
ATOM 620 C CA . GLY A 1 80 ? 1.959 2.104 11.053 1.00 97.19 80 GLY A CA 1
ATOM 621 C C . GLY A 1 80 ? 1.947 1.423 9.679 1.00 97.19 80 GLY A C 1
ATOM 622 O O . GLY A 1 80 ? 2.811 1.688 8.841 1.00 97.19 80 GLY A O 1
ATOM 623 N N . ILE A 1 81 ? 0.927 0.606 9.407 1.00 96.88 81 ILE A N 1
ATOM 624 C CA . ILE A 1 81 ? 0.760 -0.079 8.118 1.00 96.88 81 ILE A CA 1
ATOM 625 C C . ILE A 1 81 ? 0.503 0.912 6.975 1.00 96.88 81 ILE A C 1
ATOM 627 O O . ILE A 1 81 ? 1.076 0.762 5.894 1.00 96.88 81 ILE A O 1
ATOM 631 N N . ARG A 1 82 ? -0.284 1.970 7.206 1.00 95.31 82 ARG A N 1
ATOM 632 C CA . ARG A 1 82 ? -0.477 3.049 6.221 1.00 95.31 82 ARG A CA 1
ATOM 633 C C . ARG A 1 82 ? 0.833 3.742 5.868 1.00 95.31 82 ARG A C 1
ATOM 635 O O . ARG A 1 82 ? 1.165 3.840 4.688 1.00 95.31 82 ARG A O 1
ATOM 642 N N . LYS A 1 83 ? 1.617 4.133 6.876 1.00 96.50 83 LYS A N 1
ATOM 643 C CA . LYS A 1 83 ? 2.945 4.731 6.668 1.00 96.50 83 LYS A CA 1
ATOM 644 C C . LYS A 1 83 ? 3.864 3.804 5.872 1.00 96.50 83 LYS A C 1
ATOM 646 O O . LYS A 1 83 ? 4.576 4.266 4.982 1.00 96.50 83 LYS A O 1
ATOM 651 N N . MET A 1 84 ? 3.825 2.500 6.143 1.00 95.94 84 MET A N 1
ATOM 652 C CA . MET A 1 84 ? 4.603 1.506 5.399 1.00 95.94 84 MET A CA 1
ATOM 653 C C . MET A 1 84 ? 4.167 1.410 3.930 1.00 95.94 84 MET A C 1
ATOM 655 O O . MET A 1 84 ? 5.013 1.431 3.036 1.00 95.94 84 MET A O 1
ATOM 659 N N . SER A 1 85 ? 2.858 1.387 3.668 1.00 94.38 85 SER A N 1
ATOM 660 C CA . SER A 1 85 ? 2.313 1.423 2.306 1.00 94.38 85 SER A CA 1
ATOM 661 C C . SER A 1 85 ? 2.754 2.680 1.546 1.00 94.38 85 SER A C 1
ATOM 663 O O . SER A 1 85 ? 3.103 2.603 0.367 1.00 94.38 85 SER A O 1
ATOM 665 N N . ASP A 1 86 ? 2.759 3.843 2.196 1.00 94.94 86 ASP A N 1
ATOM 666 C CA . ASP A 1 86 ? 3.190 5.094 1.566 1.00 94.94 86 ASP A CA 1
ATOM 667 C C . ASP A 1 86 ? 4.695 5.113 1.277 1.00 94.94 86 ASP A C 1
ATOM 669 O O . ASP A 1 86 ? 5.123 5.597 0.223 1.00 94.94 86 ASP A O 1
ATOM 673 N N . LEU A 1 87 ? 5.512 4.543 2.167 1.00 95.25 87 LEU A N 1
ATOM 674 C CA . LEU A 1 87 ? 6.944 4.362 1.924 1.00 95.25 87 LEU A CA 1
ATOM 675 C C . LEU A 1 87 ? 7.200 3.458 0.716 1.00 95.25 87 LEU A C 1
ATOM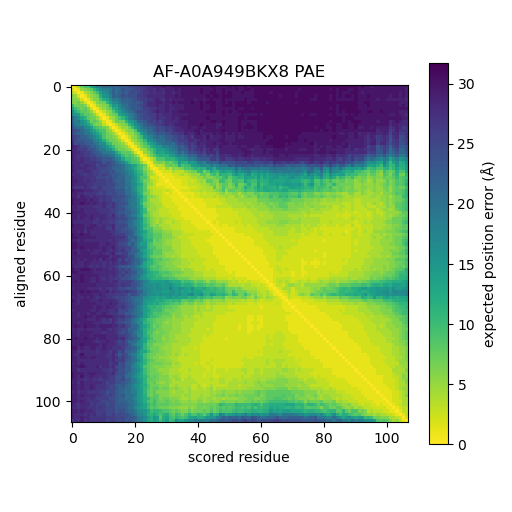 677 O O . LEU A 1 87 ? 8.008 3.823 -0.138 1.00 95.25 87 LEU A O 1
ATOM 681 N N . LEU A 1 88 ? 6.480 2.340 0.587 1.00 93.44 88 LEU A N 1
ATOM 682 C CA . LEU A 1 88 ? 6.606 1.459 -0.577 1.00 93.44 88 LEU A CA 1
ATOM 683 C C . LEU A 1 88 ? 6.198 2.143 -1.876 1.00 93.44 88 LEU A C 1
ATOM 685 O O . LEU A 1 88 ? 6.919 2.035 -2.863 1.00 93.44 88 LEU A O 1
ATOM 689 N N . ARG A 1 89 ? 5.111 2.921 -1.876 1.00 92.00 89 ARG A N 1
ATOM 690 C CA . ARG A 1 89 ? 4.712 3.719 -3.049 1.00 92.00 89 ARG A CA 1
ATOM 691 C C . ARG A 1 89 ? 5.792 4.704 -3.473 1.00 92.00 89 ARG A C 1
ATOM 693 O O . ARG A 1 89 ? 6.049 4.879 -4.665 1.00 92.00 89 ARG A O 1
ATOM 700 N N . ARG A 1 90 ? 6.443 5.355 -2.508 1.00 93.56 90 ARG A N 1
ATOM 701 C CA . ARG A 1 90 ? 7.561 6.269 -2.779 1.00 93.56 90 ARG A CA 1
ATOM 702 C C . ARG A 1 90 ? 8.778 5.523 -3.321 1.00 93.56 90 ARG A C 1
ATOM 704 O O . ARG A 1 90 ? 9.392 6.014 -4.266 1.00 93.56 90 ARG A O 1
ATOM 711 N N . LEU A 1 91 ? 9.097 4.357 -2.758 1.00 91.19 91 LEU A N 1
ATOM 712 C CA . LEU A 1 91 ? 10.175 3.491 -3.234 1.00 91.19 91 LEU A CA 1
ATOM 713 C C . LEU A 1 91 ? 9.918 3.003 -4.664 1.00 91.19 91 LEU A C 1
ATOM 715 O O . LEU A 1 91 ? 10.808 3.111 -5.498 1.00 91.19 91 LEU A O 1
ATOM 719 N N . ASP A 1 92 ? 8.701 2.551 -4.969 1.00 88.31 92 ASP A N 1
ATOM 720 C CA . ASP A 1 92 ? 8.297 2.106 -6.308 1.00 88.31 92 ASP A CA 1
ATOM 721 C C . ASP A 1 92 ? 8.444 3.238 -7.332 1.00 88.31 92 ASP A C 1
ATOM 723 O O . ASP A 1 92 ? 9.073 3.088 -8.381 1.00 88.31 92 ASP A O 1
ATOM 727 N N . LYS A 1 93 ? 7.940 4.432 -6.994 1.00 89.81 93 LYS A N 1
ATOM 728 C CA . LYS A 1 93 ? 8.086 5.619 -7.844 1.00 89.81 93 LYS A CA 1
ATOM 729 C C . LYS A 1 93 ? 9.555 5.968 -8.086 1.00 89.81 93 LYS A C 1
ATOM 731 O O . LYS A 1 93 ? 9.919 6.337 -9.202 1.00 89.81 93 LYS A O 1
ATOM 736 N N . TYR A 1 94 ? 10.391 5.867 -7.055 1.00 88.38 94 TYR A N 1
ATOM 737 C CA . TYR A 1 94 ? 11.822 6.123 -7.167 1.00 88.38 94 TYR A CA 1
ATOM 738 C C . TYR A 1 94 ? 12.526 5.075 -8.041 1.00 88.38 94 TYR A C 1
ATOM 740 O O . TYR A 1 94 ? 13.269 5.449 -8.947 1.00 88.38 94 TYR A O 1
ATOM 748 N N . ALA A 1 95 ? 12.234 3.787 -7.842 1.00 85.81 95 ALA A N 1
ATOM 749 C CA . ALA A 1 95 ? 12.775 2.691 -8.642 1.00 85.81 95 ALA A CA 1
ATOM 750 C C . ALA A 1 95 ? 12.424 2.849 -10.131 1.00 85.81 95 ALA A C 1
ATOM 752 O O . ALA A 1 95 ? 13.306 2.772 -10.986 1.00 85.81 95 ALA A O 1
ATOM 753 N N . LYS A 1 96 ? 11.165 3.186 -10.442 1.00 84.25 96 LYS A N 1
ATOM 754 C CA . LYS A 1 96 ? 10.706 3.468 -11.812 1.00 84.25 96 LYS A CA 1
ATOM 755 C C . LYS A 1 96 ? 11.394 4.684 -12.431 1.00 84.25 96 LYS A C 1
ATOM 757 O O . LYS A 1 96 ? 11.751 4.656 -13.607 1.00 84.25 96 LYS A O 1
ATOM 762 N N . LYS A 1 97 ? 11.602 5.756 -11.655 1.00 86.88 97 LYS A N 1
ATOM 763 C CA . LYS A 1 97 ? 12.322 6.953 -12.124 1.00 86.88 97 LYS A CA 1
ATOM 764 C C . LYS A 1 97 ? 13.767 6.616 -12.487 1.00 86.88 97 LYS A C 1
ATOM 766 O O . LYS A 1 97 ? 14.204 6.976 -13.574 1.00 86.88 97 LYS A O 1
ATOM 771 N N . LEU A 1 98 ? 14.462 5.876 -11.621 1.00 83.75 98 LEU A N 1
ATOM 772 C CA . LEU A 1 98 ? 15.815 5.393 -11.894 1.00 83.75 98 LEU A CA 1
ATOM 773 C C . LEU A 1 98 ? 15.861 4.524 -13.153 1.00 83.75 98 LEU A C 1
ATOM 775 O O . LEU A 1 98 ? 16.716 4.732 -14.006 1.00 83.75 98 LEU A O 1
ATOM 779 N N . GLU A 1 99 ? 14.938 3.571 -13.303 1.00 80.31 99 GLU A N 1
ATOM 780 C CA . GLU A 1 99 ? 14.899 2.704 -14.485 1.00 80.31 99 GLU A CA 1
ATOM 781 C C . GLU A 1 99 ? 14.750 3.505 -15.790 1.00 80.31 99 GLU A C 1
ATOM 783 O O . GLU A 1 99 ? 15.401 3.187 -16.787 1.00 80.31 99 GLU A O 1
ATOM 788 N N . ASN A 1 100 ? 13.926 4.555 -15.783 1.00 83.19 100 ASN A N 1
ATOM 789 C CA . ASN A 1 100 ? 13.747 5.433 -16.938 1.00 83.19 100 ASN A CA 1
ATOM 790 C C . ASN A 1 100 ? 15.010 6.250 -17.242 1.00 83.19 100 ASN A C 1
ATOM 792 O O . ASN A 1 100 ? 15.452 6.253 -18.387 1.00 83.19 100 ASN A O 1
ATOM 796 N N . GLU A 1 101 ? 15.643 6.848 -16.228 1.00 82.56 101 GLU A N 1
ATOM 797 C CA . GLU A 1 101 ? 16.910 7.578 -16.399 1.00 82.56 101 GLU A CA 1
ATOM 798 C C . GLU A 1 101 ? 18.008 6.670 -16.985 1.00 82.56 101 GLU A C 1
ATOM 800 O O . GLU A 1 101 ? 18.750 7.076 -17.878 1.00 82.56 101 GLU A O 1
ATOM 805 N N . PHE A 1 102 ? 18.070 5.399 -16.571 1.00 78.19 102 PHE A N 1
ATOM 806 C CA . PHE A 1 102 ? 19.003 4.429 -17.154 1.00 78.19 102 PHE A CA 1
ATOM 807 C C . PHE A 1 102 ? 18.687 4.074 -18.610 1.00 78.19 102 PHE A C 1
ATOM 809 O O . PHE A 1 102 ? 19.614 3.898 -19.404 1.00 78.19 102 PHE A O 1
ATOM 816 N N . LYS A 1 103 ? 17.405 3.969 -18.981 1.00 76.88 103 LYS A N 1
ATOM 817 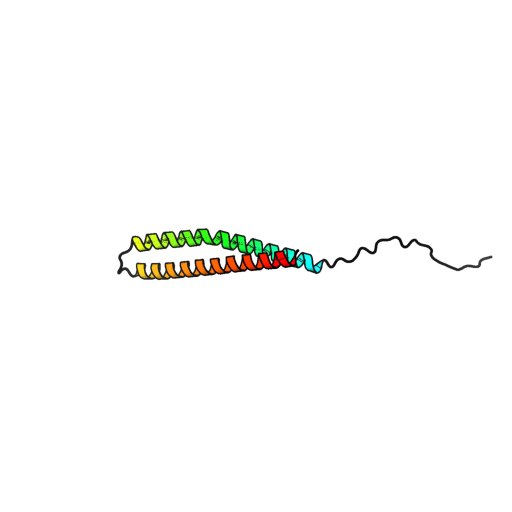C CA . LYS A 1 103 ? 17.004 3.722 -20.376 1.00 76.88 103 LYS A CA 1
ATOM 818 C C . LYS A 1 103 ? 17.429 4.865 -21.291 1.00 76.88 103 LYS A C 1
ATOM 820 O O . LYS A 1 103 ? 17.852 4.583 -22.409 1.00 76.88 103 LYS A O 1
ATOM 825 N N . ASP A 1 104 ? 17.351 6.105 -20.818 1.00 78.12 104 ASP A N 1
ATOM 826 C CA . ASP A 1 104 ? 17.726 7.285 -21.600 1.00 78.12 104 ASP A CA 1
ATOM 827 C C . ASP A 1 104 ? 19.246 7.397 -21.792 1.00 78.12 104 ASP A C 1
ATOM 829 O O . ASP A 1 104 ? 19.691 7.759 -22.873 1.00 78.12 104 ASP A O 1
ATOM 833 N N . ILE A 1 105 ? 20.051 6.996 -20.799 1.00 75.31 105 ILE A N 1
ATOM 834 C CA . ILE A 1 105 ? 21.525 6.941 -20.912 1.00 75.31 105 ILE A CA 1
ATOM 835 C C . ILE A 1 105 ? 21.997 5.825 -21.868 1.00 75.31 105 ILE A C 1
ATOM 837 O O . ILE A 1 105 ? 23.112 5.863 -22.382 1.00 75.31 105 ILE A O 1
ATOM 841 N N . SER A 1 106 ? 21.174 4.794 -22.076 1.00 61.69 106 SER A N 1
ATOM 842 C CA . SER A 1 106 ? 21.515 3.610 -22.874 1.00 61.69 106 SER A CA 1
ATOM 843 C C . SER A 1 106 ? 21.057 3.676 -24.338 1.00 61.69 106 SER A C 1
ATOM 845 O O . SER A 1 106 ? 21.290 2.700 -25.059 1.00 61.69 106 SER A O 1
ATOM 847 N N . LYS A 1 107 ? 20.373 4.747 -24.751 1.00 53.88 107 LYS A N 1
ATOM 848 C CA . LYS A 1 107 ? 19.992 5.019 -26.145 1.00 53.88 107 LYS A CA 1
ATOM 849 C C . LYS A 1 107 ? 21.040 5.894 -26.818 1.00 53.88 107 LYS A C 1
ATOM 851 O O . LYS A 1 107 ? 21.271 5.651 -28.021 1.00 53.88 107 LYS A O 1
#

Sequence (107 aa):
MIQSKALISKVNPENKRKSNVSSGGTGQYRRIKSIGKISTDLIGDMYTPIDSVNRFINLAIHTIGEDAQTRHFLLESKEGIRKMSDLLRRLDKYAKKLENEFKDISK

Secondary structure (DSSP, 8-state):
----------------------THHHHHHHHHHHHHHHHHHHHHHHHHHHHHHHHHHHHHHHHS-TT-HHHHHHHHHHHHHHHHHHHHHHHHHHHHHHHHHHHHHT-